Protein 8DRG (pdb70)

GO terms:
  GO:0005576 extracellular region (C, HDA)

Foldseek 3Di:
DPCCPQAGVLLLAFLAALLLLLVLLCPQVVVLSVVLLVLLVVCVVCNVVLVVVSRVLSPDHSVVVVVCRVCVVVDDVCCVVRVCSCVQRGPDNVSNVSSSVCSVVDDHPPCCSSPDPD

Solvent-accessible surface area: 6413 Å² total; per-residue (Å²): 161,95,131,50,125,23,1,0,110,109,0,11,60,14,118,2,39,0,4,20,0,0,2,0,0,88,77,43,12,66,103,49,7,67,161,10,0,51,38,5,46,108,43,72,127,30,48,111,47,0,18,80,22,0,68,117,0,21,86,21,49,58,58,91,8,131,82,37,12,142,93,52,155,111,30,51,113,17,36,152,61,10,110,52,6,7,81,1,0,6,81,60,96,39,12,0,33,94,0,22,140,56,0,98,74,49,81,76,43,47,79,71,4,8,116,56,102,147

Structure (mmCIF, N/CA/C/O backbone):
data_8DRG
#
_entry.id   8DRG
#
_cell.length_a   70.039
_cell.length_b   25.228
_cell.length_c   58.631
_cell.angle_alpha   90.000
_cell.angle_beta   104.246
_cell.angle_gamma   90.000
#
_symmetry.space_group_name_H-M   'C 1 2 1'
#
loop_
_entity.id
_entity.type
_entity.pdbx_description
1 polymer 'Conserved protein'
2 water water
#
loop_
_atom_site.group_PDB
_atom_site.id
_atom_site.type_symbol
_atom_site.label_atom_id
_atom_site.label_alt_id
_atom_site.label_comp_id
_atom_site.label_asym_id
_atom_site.label_entity_id
_atom_site.label_seq_id
_atom_site.pdbx_PDB_ins_code
_atom_site.Cartn_x
_atom_site.Cartn_y
_atom_site.Cartn_z
_atom_site.occupancy
_atom_site.B_iso_or_equiv
_atom_site.auth_seq_id
_atom_site.auth_comp_id
_atom_site.auth_asym_id
_atom_site.auth_atom_id
_atom_site.pdbx_PDB_model_num
ATOM 1 N N . SER A 1 3 ? 38.782 -1.260 11.949 1.000 77.348 32 SER A N 1
ATOM 2 C CA . SER A 1 3 ? 38.478 0.187 11.774 1.000 77.827 32 SER A CA 1
ATOM 3 C C . SER A 1 3 ? 36.981 0.446 11.547 1.000 82.718 32 SER A C 1
ATOM 4 O O . SER A 1 3 ? 36.566 1.605 11.481 1.000 87.713 32 SER A O 1
ATOM 7 N N . THR A 1 4 ? 36.172 -0.621 11.415 1.000 85.383 33 THR A N 1
ATOM 8 C CA . THR A 1 4 ? 34.720 -0.530 11.548 1.000 86.070 33 THR A CA 1
ATOM 9 C C . THR A 1 4 ? 34.182 -1.805 12.214 1.000 79.190 33 THR A C 1
ATOM 10 O O . THR A 1 4 ? 33.360 -2.517 11.637 1.000 73.892 33 THR A O 1
ATOM 14 N N . GLU A 1 5 ? 34.630 -2.061 13.456 1.000 75.085 34 GLU A N 1
ATOM 15 C CA . GLU A 1 5 ? 34.140 -3.169 14.270 1.000 76.136 34 GLU A CA 1
ATOM 16 C C . GLU A 1 5 ? 32.710 -2.922 14.742 1.000 68.786 34 GLU A C 1
ATOM 17 O O . GLU A 1 5 ? 32.022 -3.882 15.092 1.000 65.315 34 GLU A O 1
ATOM 23 N N . ASP A 1 6 ? 32.300 -1.644 14.792 1.000 64.875 35 ASP A N 1
ATOM 24 C CA . ASP A 1 6 ? 31.096 -1.245 15.510 1.000 68.846 35 ASP A CA 1
ATOM 25 C C . ASP A 1 6 ? 30.161 -0.410 14.626 1.000 63.357 35 ASP A C 1
ATOM 26 O O . ASP A 1 6 ? 29.173 0.124 15.122 1.000 58.132 35 ASP A O 1
ATOM 31 N N . PHE A 1 7 ? 30.442 -0.333 13.316 1.000 67.554 36 PHE A N 1
ATOM 32 C CA . PHE A 1 7 ? 29.629 0.440 12.386 1.000 64.934 36 PHE A CA 1
ATOM 33 C C . PHE A 1 7 ? 29.854 -0.084 10.967 1.000 57.649 36 PHE A C 1
ATOM 34 O O . PHE A 1 7 ? 31.001 -0.272 10.560 1.000 52.707 36 PHE A O 1
ATOM 42 N N . PRO A 1 8 ? 28.793 -0.296 10.147 1.000 51.041 37 PRO A N 1
ATOM 43 C CA . PRO A 1 8 ? 27.405 -0.036 10.542 1.000 48.662 37 PRO A CA 1
ATOM 44 C C . PRO A 1 8 ? 26.765 -1.004 11.539 1.000 47.159 37 PRO A C 1
ATOM 45 O O . PRO A 1 8 ? 25.843 -0.620 12.251 1.000 51.103 37 PRO A O 1
ATOM 49 N N . ILE A 1 9 ? 27.207 -2.268 11.565 1.000 39.094 38 ILE A N 1
ATOM 50 C CA . ILE A 1 9 ? 26.584 -3.233 12.459 1.000 33.887 38 ILE A CA 1
ATOM 51 C C . ILE A 1 9 ? 27.308 -3.198 13.802 1.000 33.712 38 ILE A C 1
ATOM 52 O O . ILE A 1 9 ? 28.513 -3.389 13.869 1.000 32.657 38 ILE A O 1
ATOM 57 N N . PRO A 1 10 ? 26.599 -2.962 14.928 1.000 32.440 39 PRO A N 1
ATOM 58 C CA . PRO A 1 10 ? 27.250 -2.903 16.231 1.000 28.924 39 PRO A CA 1
ATOM 59 C C . PRO A 1 10 ? 27.958 -4.213 16.562 1.000 29.520 39 PRO A C 1
ATOM 60 O O . PRO A 1 10 ? 27.438 -5.297 16.300 1.000 30.352 39 PRO A O 1
ATOM 64 N N . ARG A 1 11 ? 29.168 -4.090 17.120 1.000 29.903 40 ARG A N 1
ATOM 65 C CA . ARG A 1 11 ? 30.009 -5.221 17.480 1.000 31.319 40 ARG A CA 1
ATOM 66 C C . ARG A 1 11 ? 29.244 -6.232 18.344 1.000 28.741 40 ARG A C 1
ATOM 67 O O . ARG A 1 11 ? 29.504 -7.435 18.243 1.000 23.850 40 ARG A O 1
ATOM 75 N N . ARG A 1 12 ? 28.329 -5.763 19.221 1.000 26.048 41 ARG A N 1
ATOM 76 C CA . ARG A 1 12 ? 27.553 -6.684 20.048 1.000 28.279 41 ARG A CA 1
ATOM 77 C C . ARG A 1 12 ? 26.602 -7.548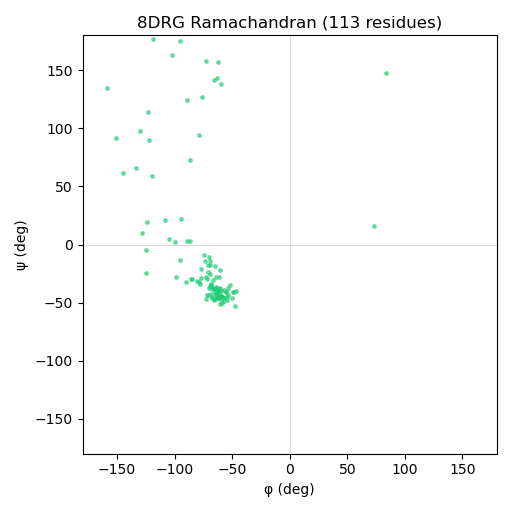 19.214 1.000 26.312 41 ARG A C 1
ATOM 78 O O . ARG A 1 12 ? 26.302 -8.667 19.612 1.000 23.681 41 ARG A O 1
ATOM 86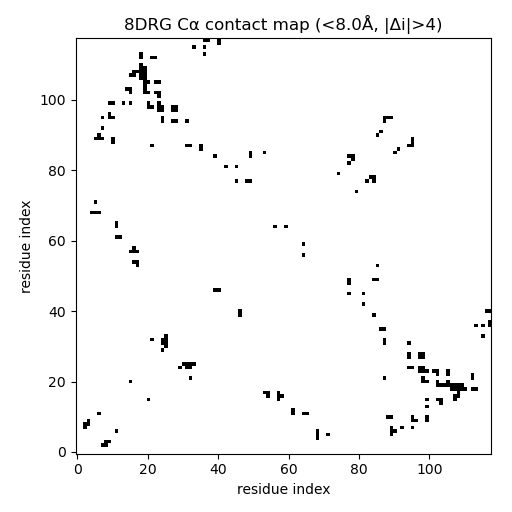 N N . MET A 1 13 ? 26.099 -7.036 18.081 1.000 28.662 42 MET A N 1
ATOM 87 C CA . MET A 1 13 ? 25.231 -7.822 17.215 1.000 28.652 42 MET A CA 1
ATOM 88 C C . MET A 1 13 ? 26.054 -8.806 16.383 1.000 28.668 42 MET A C 1
ATOM 89 O O . MET A 1 13 ? 25.587 -9.908 16.113 1.000 25.896 42 MET A O 1
ATOM 94 N N . ILE A 1 14 ? 27.284 -8.417 16.000 1.000 28.169 43 ILE A N 1
ATOM 95 C CA . ILE A 1 14 ? 28.218 -9.345 15.364 1.000 28.533 43 ILE A CA 1
ATOM 96 C C . ILE A 1 14 ? 28.424 -10.585 16.247 1.000 27.946 43 ILE A C 1
ATOM 97 O O . ILE A 1 14 ? 28.518 -11.723 15.741 1.000 26.188 43 ILE A O 1
ATOM 102 N N . ALA A 1 15 ? 28.536 -10.355 17.565 1.000 26.100 44 ALA A N 1
ATOM 103 C CA . ALA A 1 15 ? 29.027 -11.364 18.493 1.000 27.656 44 ALA A CA 1
ATOM 104 C C . ALA A 1 15 ? 27.901 -12.146 19.165 1.000 27.933 44 ALA A C 1
ATOM 105 O O . ALA A 1 15 ? 28.161 -13.204 19.734 1.000 29.092 44 ALA A O 1
ATOM 107 N N . THR A 1 16 ? 26.641 -11.691 19.085 1.000 25.833 45 THR A N 1
ATOM 108 C CA . THR A 1 16 ? 25.610 -12.312 19.917 1.000 26.257 45 THR A CA 1
ATOM 109 C C . THR A 1 16 ? 25.428 -13.787 19.543 1.000 24.989 45 THR A C 1
ATOM 110 O O . THR A 1 16 ? 25.525 -14.156 18.371 1.000 25.455 45 THR A O 1
ATOM 114 N N . THR A 1 17 ? 25.172 -14.628 20.560 1.000 25.643 46 THR A N 1
ATOM 115 C CA . THR A 1 17 ? 24.807 -16.019 20.352 1.000 26.304 46 THR A CA 1
ATOM 116 C C . THR A 1 17 ? 23.300 -16.201 20.462 1.000 26.944 46 THR A C 1
ATOM 117 O O . THR A 1 17 ? 22.810 -17.335 20.350 1.000 26.734 46 THR A O 1
ATOM 121 N N . CYS A 1 18 ? 22.584 -15.097 20.678 1.000 25.937 47 CYS A N 1
ATOM 122 C CA . CYS A 1 18 ? 21.129 -15.136 20.735 1.000 27.673 47 CYS A CA 1
ATOM 123 C C . CYS A 1 18 ? 20.530 -15.335 19.353 1.000 26.613 47 CYS A C 1
ATOM 124 O O . CYS A 1 18 ? 21.140 -14.972 18.352 1.000 28.279 47 CYS A O 1
ATOM 127 N N . ASP A 1 19 ? 19.295 -15.833 19.299 1.000 23.628 48 ASP A N 1
ATOM 128 C CA . ASP A 1 19 ? 18.584 -15.877 18.035 1.000 24.346 48 ASP A CA 1
ATOM 129 C C . ASP A 1 19 ? 17.687 -14.637 17.906 1.000 21.578 48 ASP A C 1
ATOM 130 O O . ASP A 1 19 ? 17.634 -13.819 18.813 1.000 20.630 48 ASP A O 1
ATOM 135 N N . ALA A 1 20 ? 17.033 -14.472 16.750 1.000 22.709 49 ALA A N 1
ATOM 136 C CA . ALA A 1 20 ? 16.249 -13.271 16.481 1.000 21.682 49 ALA A CA 1
ATOM 137 C C . ALA A 1 20 ? 15.224 -13.040 17.581 1.000 20.945 49 ALA A C 1
ATOM 138 O O . ALA A 1 20 ? 14.998 -11.899 17.975 1.000 18.882 49 ALA A O 1
ATOM 140 N N . GLU A 1 21 ? 14.513 -14.105 17.985 1.000 18.855 50 GLU A N 1
ATOM 141 C CA . GLU A 1 21 ? 13.347 -13.946 18.843 1.000 19.906 50 GLU A CA 1
ATOM 142 C C . GLU A 1 21 ? 13.768 -13.678 20.285 1.000 19.790 50 GLU A C 1
ATOM 143 O O . GLU A 1 21 ? 13.051 -13.016 21.029 1.000 21.195 50 GLU A O 1
ATOM 149 N N . GLN A 1 22 ? 14.944 -14.178 20.687 1.000 19.299 51 GLN A N 1
ATOM 150 C CA . GLN A 1 22 ? 15.496 -13.862 21.987 1.000 19.994 51 GLN A CA 1
ATOM 151 C C . GLN A 1 22 ? 15.877 -12.391 22.041 1.000 19.588 51 GLN A C 1
ATOM 152 O O . GLN A 1 22 ? 15.565 -11.713 23.012 1.000 17.975 51 GLN A O 1
ATOM 158 N N . TYR A 1 23 ? 16.542 -11.896 20.985 1.000 17.935 52 TYR A N 1
ATOM 159 C CA . TYR A 1 23 ? 16.881 -10.485 20.927 1.000 18.052 52 TYR A CA 1
ATOM 160 C C . TYR A 1 23 ? 15.621 -9.614 20.937 1.000 19.111 52 TYR A C 1
ATOM 161 O O . TYR A 1 23 ? 15.520 -8.645 21.707 1.000 19.012 52 TYR A O 1
ATOM 170 N N . LEU A 1 24 ? 14.636 -9.979 20.126 1.000 18.895 53 LEU A N 1
ATOM 171 C CA . LEU A 1 24 ? 13.453 -9.144 20.016 1.000 19.921 53 LEU A CA 1
ATOM 172 C C . LEU A 1 24 ? 12.725 -9.062 21.356 1.000 18.513 53 LEU A C 1
ATOM 173 O O . LEU A 1 24 ? 12.233 -8.001 21.723 1.000 18.191 53 LEU A O 1
ATOM 178 N N . ALA A 1 25 ? 12.627 -10.193 22.068 1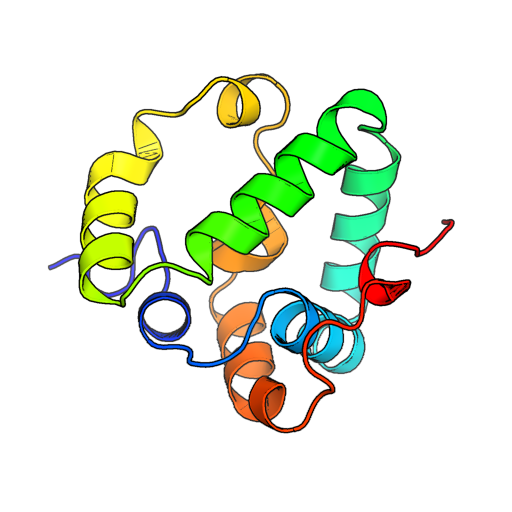.000 18.783 54 ALA A N 1
ATOM 179 C CA . ALA A 1 25 ? 11.954 -10.223 23.357 1.000 19.395 54 ALA A CA 1
ATOM 180 C C . ALA A 1 25 ? 12.714 -9.366 24.372 1.000 19.211 54 ALA A C 1
ATOM 181 O O . ALA A 1 25 ? 12.131 -8.702 25.220 1.000 20.208 54 ALA A O 1
ATOM 183 N N . ALA A 1 26 ? 14.047 -9.403 24.314 1.000 18.411 55 ALA A N 1
ATOM 184 C CA . ALA A 1 26 ? 14.875 -8.602 25.187 1.000 18.777 55 ALA A CA 1
ATOM 185 C C . ALA A 1 26 ? 14.618 -7.112 24.940 1.000 19.169 55 ALA A C 1
ATOM 186 O O . ALA A 1 26 ? 14.539 -6.338 25.891 1.000 18.412 55 ALA A O 1
ATOM 188 N N . VAL A 1 27 ? 14.450 -6.697 23.666 1.000 18.201 56 VAL A N 1
ATOM 189 C CA . VAL A 1 27 ? 14.192 -5.298 23.369 1.000 17.436 56 VAL A CA 1
ATOM 190 C C . VAL A 1 27 ? 12.783 -4.927 23.827 1.000 17.694 56 VAL A C 1
ATOM 191 O O . VAL A 1 27 ? 12.610 -3.851 24.400 1.000 19.969 56 VAL A O 1
ATOM 195 N N . ARG A 1 28 ? 11.795 -5.798 23.563 1.000 18.827 57 ARG A N 1
ATOM 196 C CA . ARG A 1 28 ? 10.432 -5.623 24.053 1.000 20.754 57 ARG A CA 1
ATOM 197 C C . ARG A 1 28 ? 10.430 -5.256 25.541 1.000 21.570 57 ARG A C 1
ATOM 198 O O . ARG A 1 28 ? 9.683 -4.362 25.962 1.000 21.130 57 ARG A O 1
ATOM 206 N N . ASP A 1 29 ? 11.314 -5.891 26.324 1.000 21.863 58 ASP A N 1
ATOM 207 C CA . ASP A 1 29 ? 11.344 -5.674 27.770 1.000 22.790 58 ASP A CA 1
ATOM 208 C C . ASP A 1 29 ? 12.277 -4.518 28.189 1.000 22.789 58 ASP A C 1
ATOM 209 O O . ASP A 1 29 ? 11.990 -3.823 29.182 1.000 22.420 58 ASP A O 1
ATOM 214 N N . THR A 1 30 ? 13.382 -4.284 27.468 1.000 23.651 59 THR A N 1
ATOM 215 C CA . THR A 1 30 ? 14.384 -3.311 27.883 1.000 24.266 59 THR A CA 1
ATOM 216 C C . THR A 1 30 ? 14.253 -1.964 27.169 1.000 24.916 59 THR A C 1
ATOM 217 O O . THR A 1 30 ? 14.716 -0.968 27.730 1.000 25.887 59 THR A O 1
ATOM 221 N N . SER A 1 31 ? 13.719 -1.932 25.935 1.000 21.342 60 SER A N 1
ATOM 222 C CA . SER A 1 31 ?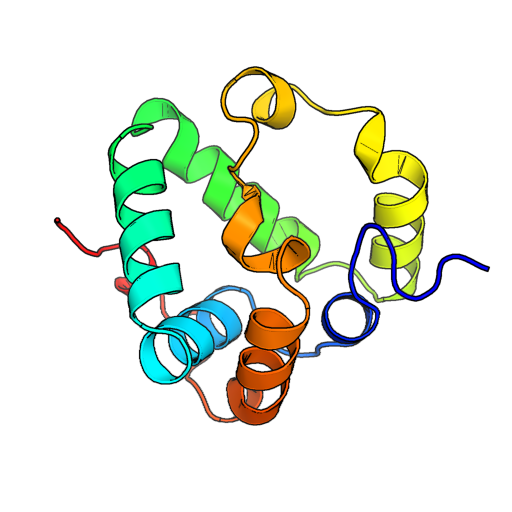 13.416 -0.697 25.216 1.000 21.791 60 SER A CA 1
ATOM 223 C C . SER A 1 31 ? 12.018 -0.802 24.605 1.000 21.044 60 SER A C 1
ATOM 224 O O . SER A 1 31 ? 11.859 -0.792 23.383 1.000 18.353 60 SER A O 1
ATOM 227 N N . PRO A 1 32 ? 10.947 -0.876 25.431 1.000 20.993 61 PRO A N 1
ATOM 228 C CA . PRO A 1 32 ? 9.603 -1.154 24.927 1.000 21.752 61 PRO A CA 1
ATOM 229 C C . PRO A 1 32 ? 9.117 -0.229 23.816 1.000 23.087 61 PRO A C 1
ATOM 230 O O . PRO A 1 32 ? 8.406 -0.657 22.907 1.000 22.161 61 PRO A O 1
ATOM 234 N N . VAL A 1 33 ? 9.463 1.065 23.894 1.000 22.727 62 VAL A N 1
ATOM 235 C CA . VAL A 1 33 ? 8.958 2.004 22.908 1.000 20.798 62 VAL A CA 1
ATOM 236 C C . VAL A 1 33 ? 9.595 1.693 21.557 1.000 20.634 62 VAL A C 1
ATOM 237 O O . VAL A 1 33 ? 8.916 1.700 20.545 1.000 19.821 62 VAL A O 1
ATOM 241 N N . TYR A 1 34 ? 10.902 1.411 21.559 1.000 20.428 63 TYR A N 1
ATOM 242 C CA . TYR A 1 34 ? 11.600 1.047 20.335 1.000 19.241 63 TYR A CA 1
ATOM 243 C C . TYR A 1 34 ? 10.993 -0.211 19.710 1.000 18.709 63 TYR A C 1
ATOM 244 O O . TYR A 1 34 ? 10.776 -0.284 18.499 1.000 19.261 63 TYR A O 1
ATOM 253 N N . TYR A 1 35 ? 10.708 -1.216 20.543 1.000 17.242 64 TYR A N 1
ATOM 254 C CA . TYR A 1 35 ? 10.087 -2.449 20.102 1.000 17.300 64 TYR A CA 1
ATOM 255 C C . TYR A 1 35 ? 8.722 -2.152 19.491 1.000 18.301 64 TYR A C 1
ATOM 256 O O . TYR A 1 35 ? 8.424 -2.639 18.408 1.000 19.666 64 TYR A O 1
ATOM 265 N N . GLN A 1 36 ? 7.896 -1.401 20.214 1.000 16.862 65 GLN A N 1
ATOM 266 C CA . GLN A 1 36 ? 6.541 -1.098 19.764 1.000 19.530 65 GLN A CA 1
ATOM 267 C C . GLN A 1 36 ? 6.562 -0.351 18.424 1.000 18.506 65 GLN A C 1
ATOM 268 O O . GLN A 1 36 ? 5.792 -0.662 17.521 1.000 19.205 65 GLN A O 1
ATOM 274 N N . ARG A 1 37 ? 7.443 0.641 18.299 1.000 19.028 66 ARG A N 1
ATOM 275 C CA . ARG A 1 37 ? 7.512 1.452 17.094 1.000 20.267 66 ARG A CA 1
ATOM 276 C C . ARG A 1 37 ? 8.000 0.631 15.896 1.000 19.836 66 ARG A C 1
ATOM 277 O O . ARG A 1 37 ? 7.530 0.839 14.786 1.000 18.785 66 ARG A O 1
ATOM 285 N N . TYR A 1 38 ? 8.961 -0.281 16.116 1.000 20.030 67 TYR A N 1
ATOM 286 C CA . TYR A 1 38 ? 9.375 -1.2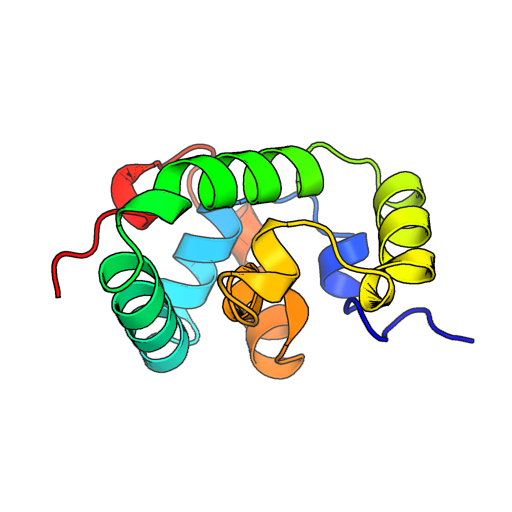15 15.083 1.000 18.763 67 TYR A CA 1
ATOM 287 C C . TYR A 1 38 ? 8.204 -2.104 14.657 1.000 18.435 67 TYR A C 1
ATOM 288 O O . TYR A 1 38 ? 8.005 -2.342 13.475 1.000 19.248 67 TYR A O 1
ATOM 297 N N . MET A 1 39 ? 7.434 -2.604 15.611 1.000 18.572 68 MET A N 1
ATOM 298 C CA . MET A 1 39 ? 6.348 -3.521 15.284 1.000 20.186 68 MET A CA 1
ATOM 299 C C . MET A 1 39 ? 5.228 -2.784 14.545 1.000 19.830 68 MET A C 1
ATOM 300 O O . MET A 1 39 ? 4.609 -3.346 13.627 1.000 19.692 68 MET A O 1
ATOM 305 N N . ILE A 1 40 ? 4.976 -1.514 14.912 1.000 19.516 69 ILE A N 1
ATOM 306 C CA . ILE A 1 40 ? 4.065 -0.701 14.131 1.000 20.256 69 ILE A CA 1
ATOM 307 C C . ILE A 1 40 ? 4.530 -0.615 12.665 1.000 19.406 69 ILE A C 1
ATOM 308 O O . ILE A 1 40 ? 3.726 -0.801 11.761 1.000 17.294 69 ILE A O 1
ATOM 313 N N . ASP A 1 41 ? 5.822 -0.365 12.430 1.000 18.907 70 ASP A N 1
ATOM 314 C CA . ASP A 1 41 ? 6.374 -0.239 11.073 1.000 19.084 70 ASP A CA 1
ATOM 315 C C . ASP A 1 41 ? 6.283 -1.590 10.344 1.000 19.195 70 ASP A C 1
ATOM 316 O O . ASP A 1 41 ? 5.857 -1.645 9.189 1.000 19.260 70 ASP A O 1
ATOM 321 N N . PHE A 1 42 ? 6.707 -2.679 11.019 1.000 19.084 71 PHE A N 1
ATOM 322 C CA . PHE A 1 42 ? 6.503 -4.059 10.576 1.000 18.324 71 PHE A CA 1
ATOM 323 C C . PHE A 1 42 ? 5.055 -4.328 10.146 1.000 18.220 71 PHE A C 1
ATOM 324 O O . PHE A 1 42 ? 4.830 -4.818 9.050 1.000 17.687 71 PHE A O 1
ATOM 332 N N . ASN A 1 43 ? 4.099 -3.997 11.017 1.000 18.543 72 ASN A N 1
ATOM 333 C CA . ASN A 1 43 ? 2.682 -4.201 10.749 1.000 19.187 72 ASN A CA 1
ATOM 334 C C . ASN A 1 43 ? 2.214 -3.429 9.511 1.000 19.938 72 ASN A C 1
ATOM 335 O O . ASN A 1 43 ? 1.306 -3.894 8.817 1.000 22.665 72 ASN A O 1
ATOM 340 N N . ASN A 1 44 ? 2.735 -2.205 9.309 1.000 20.605 73 ASN A N 1
ATOM 341 C CA . ASN A 1 44 ? 2.439 -1.349 8.168 1.000 21.765 73 ASN A CA 1
ATOM 342 C C . ASN A 1 44 ? 3.039 -1.892 6.870 1.000 22.854 73 ASN A C 1
ATOM 343 O O . ASN A 1 44 ? 2.775 -1.312 5.831 1.000 24.746 73 ASN A O 1
ATOM 348 N N . HIS A 1 45 ? 3.910 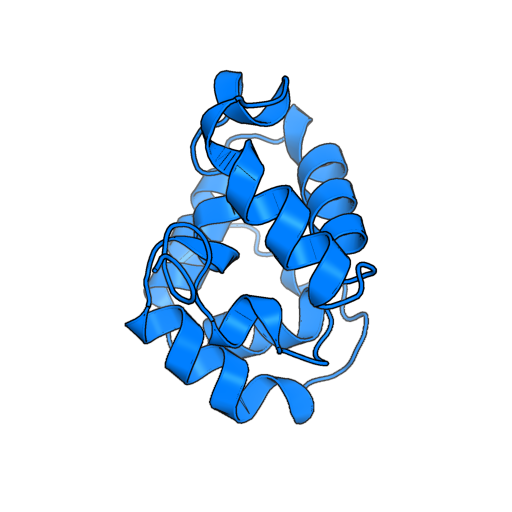-2.910 6.915 1.000 21.065 74 HIS A N 1
ATOM 349 C CA . HIS A 1 45 ? 4.515 -3.493 5.717 1.000 23.141 74 HIS A CA 1
ATOM 350 C C . HIS A 1 45 ? 4.169 -4.970 5.591 1.000 25.039 74 HIS A C 1
ATOM 351 O O . HIS A 1 45 ? 5.064 -5.817 5.523 1.000 23.942 74 HIS A O 1
ATOM 358 N N . ALA A 1 46 ? 2.860 -5.276 5.517 1.000 25.151 75 ALA A N 1
ATOM 359 C CA . ALA A 1 46 ? 2.391 -6.647 5.650 1.000 26.029 75 ALA A CA 1
ATOM 360 C C . ALA A 1 46 ? 3.084 -7.561 4.640 1.000 25.442 75 ALA A C 1
ATOM 361 O O . ALA A 1 46 ? 3.427 -8.700 4.933 1.000 25.264 75 ALA A O 1
ATOM 363 N N . ASN A 1 47 ? 3.240 -7.056 3.424 1.000 24.104 76 ASN A N 1
ATOM 364 C CA . ASN A 1 47 ? 3.700 -7.865 2.320 1.000 28.004 76 ASN A CA 1
ATOM 365 C C . ASN A 1 47 ? 5.183 -8.217 2.473 1.000 24.486 76 ASN A C 1
ATOM 366 O O . ASN A 1 47 ? 5.660 -9.111 1.782 1.000 25.524 76 ASN A O 1
ATOM 371 N N . LEU A 1 48 ? 5.919 -7.495 3.321 1.000 24.167 77 LEU A N 1
ATOM 372 C CA . LEU A 1 48 ? 7.354 -7.721 3.488 1.000 22.233 77 LEU A CA 1
ATOM 373 C C . LEU A 1 48 ? 7.689 -8.445 4.798 1.000 22.519 77 LEU A C 1
ATOM 374 O O . LEU A 1 48 ? 8.879 -8.604 5.128 1.000 22.152 77 LEU A O 1
ATOM 379 N N . GLN A 1 49 ? 6.664 -8.862 5.552 1.000 22.404 78 GLN A N 1
ATOM 380 C CA . GLN A 1 49 ? 6.867 -9.424 6.877 1.000 22.898 78 GLN A CA 1
ATOM 381 C C . GLN A 1 49 ? 7.640 -10.738 6.827 1.000 21.971 78 GLN A C 1
ATOM 382 O O . GLN A 1 49 ? 8.622 -10.932 7.568 1.000 20.683 78 GLN A O 1
ATOM 388 N N . GLN A 1 50 ? 7.258 -11.643 5.930 1.000 22.388 79 GLN A N 1
ATOM 389 C CA . GLN A 1 50 ? 7.903 -12.946 5.939 1.000 23.172 79 GLN A CA 1
ATOM 390 C C . GLN A 1 50 ? 9.342 -12.806 5.447 1.000 21.978 79 GLN A C 1
ATOM 391 O O . GLN A 1 50 ? 10.230 -13.462 5.979 1.000 21.652 79 GLN A O 1
ATOM 397 N N . ALA A 1 51 ? 9.567 -11.936 4.456 1.000 21.856 80 ALA A N 1
ATOM 398 C CA . ALA A 1 51 ? 10.912 -11.712 3.945 1.000 20.393 80 ALA A CA 1
ATOM 399 C C . ALA A 1 51 ? 11.793 -11.134 5.045 1.000 19.258 80 ALA A C 1
ATOM 400 O O . ALA A 1 51 ? 12.950 -11.524 5.152 1.000 19.320 80 ALA A O 1
ATOM 402 N N . THR A 1 52 ? 11.226 -10.250 5.890 1.000 18.445 81 THR A N 1
ATOM 403 C CA . THR A 1 52 ? 11.964 -9.648 6.989 1.000 19.827 81 THR A CA 1
ATOM 404 C C . THR A 1 52 ? 12.319 -10.695 8.060 1.000 18.528 81 THR A C 1
ATOM 405 O O . THR A 1 52 ? 13.450 -10.765 8.543 1.000 17.075 81 THR A O 1
ATOM 409 N N . ILE A 1 53 ? 11.345 -11.523 8.438 1.000 17.518 82 ILE A N 1
ATOM 410 C CA . ILE A 1 53 ? 11.577 -12.618 9.377 1.000 19.888 82 ILE A CA 1
ATOM 411 C C . ILE A 1 53 ? 12.667 -13.545 8.845 1.000 18.841 82 ILE A C 1
ATOM 412 O O . ILE A 1 53 ? 13.616 -13.880 9.583 1.000 18.610 82 ILE A O 1
ATOM 417 N N . ASN A 1 54 ? 12.569 -13.875 7.546 1.000 18.916 83 ASN A N 1
ATOM 418 C CA . ASN A 1 54 ? 13.543 -14.764 6.906 1.000 19.145 83 ASN A CA 1
ATOM 419 C C . ASN A 1 54 ? 14.944 -14.151 6.964 1.000 19.118 83 ASN A C 1
ATOM 420 O O . ASN A 1 54 ? 15.930 -14.847 7.205 1.000 18.877 83 ASN A O 1
ATOM 425 N N . LYS A 1 55 ? 15.026 -12.843 6.759 1.000 20.298 84 LYS A N 1
ATOM 426 C CA . LYS A 1 55 ? 16.324 -12.183 6.703 1.000 20.818 84 LYS A CA 1
ATOM 427 C C . LYS A 1 55 ? 16.929 -12.120 8.094 1.000 21.003 84 LYS A C 1
ATOM 428 O O . LYS A 1 55 ? 18.130 -12.324 8.262 1.000 18.308 84 LYS A O 1
ATOM 434 N N . ALA A 1 56 ? 16.103 -11.771 9.093 1.000 20.625 85 ALA A N 1
ATOM 435 C CA . ALA A 1 56 ? 16.525 -11.847 10.490 1.000 20.425 85 ALA A CA 1
ATOM 436 C C . ALA A 1 56 ? 17.046 -13.238 10.844 1.000 19.881 85 ALA A C 1
ATOM 437 O O . ALA A 1 56 ? 18.102 -13.364 11.462 1.000 20.071 85 ALA A O 1
ATOM 439 N N . HIS A 1 57 ? 16.315 -14.292 10.470 1.000 19.365 86 HIS A N 1
ATOM 440 C CA .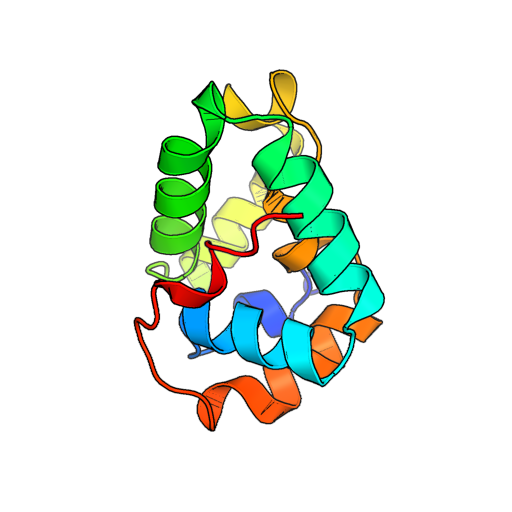 HIS A 1 57 ? 16.755 -15.656 10.746 1.000 20.933 86 HIS A CA 1
ATOM 441 C C . HIS A 1 57 ? 18.098 -15.949 10.077 1.000 21.663 86 HIS A C 1
ATOM 442 O O . HIS A 1 57 ? 18.988 -16.540 10.694 1.000 22.763 86 HIS A O 1
ATOM 449 N N . TRP A 1 58 ? 18.235 -15.555 8.813 1.000 21.347 87 TRP A N 1
ATOM 450 C CA . TRP A 1 58 ? 19.493 -15.753 8.118 1.000 21.065 87 TRP A CA 1
ATOM 451 C C . TRP A 1 58 ? 20.653 -15.080 8.864 1.000 20.715 87 TRP A C 1
ATOM 452 O O . TRP A 1 58 ? 21.701 -15.686 9.083 1.000 19.986 87 TRP A O 1
ATOM 463 N N . PHE A 1 59 ? 20.464 -13.810 9.255 1.000 20.724 88 PHE A N 1
ATOM 464 C CA . PHE A 1 59 ? 21.517 -13.033 9.880 1.000 20.946 88 PHE A CA 1
ATOM 465 C C . PHE A 1 59 ? 21.975 -13.703 11.167 1.000 21.990 88 PHE A C 1
ATOM 466 O O . PHE A 1 59 ? 23.179 -13.854 11.427 1.000 22.851 88 PHE A O 1
ATOM 474 N N . PHE A 1 60 ? 20.991 -14.105 11.971 1.000 21.891 89 PHE A N 1
ATOM 475 C CA . PHE A 1 60 ? 21.275 -14.767 13.227 1.000 24.159 89 PHE A CA 1
ATOM 476 C C . PHE A 1 60 ? 21.808 -16.190 13.036 1.000 24.681 89 PHE A C 1
ATOM 477 O O . PHE A 1 60 ? 22.306 -16.746 13.992 1.000 26.467 89 PHE A O 1
ATOM 485 N N A SER A 1 61 ? 21.659 -16.778 11.840 0.500 24.258 90 SER A N 1
ATOM 486 N N B SER A 1 61 ? 21.682 -16.779 11.836 0.500 25.178 90 SER A N 1
ATOM 487 C CA A SER A 1 61 ? 22.256 -18.077 11.553 0.500 24.054 90 SER A CA 1
ATOM 488 C CA B SER A 1 61 ? 22.275 -18.084 11.557 0.500 25.437 90 SER A CA 1
ATOM 489 C C A SER A 1 61 ? 23.750 -17.940 11.249 0.500 25.227 90 SER A C 1
ATOM 490 C C B SER A 1 61 ? 23.697 -17.963 11.011 0.500 26.097 90 SER A C 1
ATOM 491 O O A SER A 1 61 ? 24.497 -18.910 11.375 0.500 25.240 90 SER A O 1
ATOM 492 O O B SER A 1 61 ? 24.332 -18.968 10.684 0.500 26.116 90 SER A O 1
ATOM 497 N N . LEU A 1 62 ? 24.180 -16.732 10.865 1.000 24.962 91 LEU A N 1
ATOM 498 C CA . LEU A 1 62 ? 25.521 -16.505 10.354 1.000 27.511 91 LEU A CA 1
ATOM 499 C C . LEU A 1 62 ? 26.500 -16.586 11.523 1.000 25.473 91 LEU A C 1
ATOM 500 O O . LEU A 1 62 ? 26.188 -16.180 12.638 1.000 23.230 91 LEU A O 1
ATOM 505 N N . SER A 1 63 ? 27.697 -17.103 11.233 1.000 26.298 92 SER A N 1
ATOM 506 C CA . SER A 1 63 ? 28.832 -16.924 12.125 1.000 26.002 92 SER A CA 1
ATOM 507 C C . SER A 1 63 ? 29.160 -15.441 12.252 1.000 24.511 92 SER A C 1
ATOM 508 O O . SER A 1 63 ? 28.876 -14.646 11.360 1.000 23.498 92 SER A O 1
ATOM 511 N N . PRO A 1 64 ? 29.832 -15.022 13.343 1.000 25.706 93 PRO A N 1
ATOM 512 C CA . PRO A 1 64 ? 30.357 -13.666 13.437 1.000 24.144 93 PRO A CA 1
ATOM 513 C C . PRO A 1 64 ? 31.162 -13.234 12.209 1.000 24.150 93 PRO A C 1
ATOM 514 O O . PRO A 1 64 ? 31.005 -12.109 11.743 1.000 23.306 93 PRO A O 1
ATOM 518 N N . ALA A 1 65 ? 31.998 -14.117 11.638 1.000 23.301 94 ALA A N 1
ATOM 519 C CA . ALA A 1 65 ? 32.795 -13.726 10.479 1.000 24.282 94 ALA A CA 1
ATOM 520 C C . ALA A 1 65 ? 31.897 -13.404 9.284 1.000 23.696 94 ALA A C 1
ATOM 521 O O . ALA A 1 65 ? 32.170 -12.470 8.519 1.000 25.916 94 ALA A O 1
ATOM 523 N N . GLU A 1 66 ? 30.837 -14.193 9.109 1.000 24.165 95 GLU A N 1
ATOM 524 C CA . GLU A 1 66 ? 29.881 -13.973 8.034 1.000 25.359 95 GLU A CA 1
ATOM 525 C C . GLU A 1 66 ? 29.124 -12.674 8.280 1.000 23.821 95 GLU A C 1
ATOM 526 O O . GLU A 1 66 ? 28.876 -11.914 7.346 1.000 23.998 95 GLU A O 1
ATOM 532 N N . ARG A 1 67 ? 28.815 -12.365 9.538 1.000 23.528 96 ARG A N 1
ATOM 533 C CA . ARG A 1 67 ? 28.139 -11.102 9.838 1.000 22.493 96 ARG A CA 1
ATOM 534 C C . ARG A 1 67 ? 29.070 -9.927 9.577 1.000 25.126 96 ARG A C 1
ATOM 535 O O . ARG A 1 67 ? 28.607 -8.868 9.205 1.000 24.234 96 ARG A O 1
ATOM 543 N N . ARG A 1 68 ? 30.377 -10.097 9.820 1.000 26.124 97 ARG A N 1
ATOM 544 C CA . ARG A 1 68 ? 31.350 -9.052 9.534 1.000 26.651 97 ARG A CA 1
ATOM 545 C C . ARG A 1 68 ? 31.401 -8.771 8.034 1.000 27.414 97 ARG A C 1
ATOM 546 O O . ARG A 1 68 ? 31.397 -7.613 7.605 1.000 30.005 97 ARG A O 1
ATOM 554 N N . ASP A 1 69 ? 31.388 -9.836 7.240 1.000 29.474 98 ASP A N 1
ATOM 555 C CA . ASP A 1 69 ? 31.340 -9.711 5.790 1.000 34.933 98 ASP A CA 1
ATOM 556 C C . ASP A 1 69 ? 30.093 -8.941 5.366 1.000 34.042 98 ASP A C 1
ATOM 557 O O . ASP A 1 69 ? 30.199 -8.000 4.591 1.000 37.047 98 ASP A O 1
ATOM 562 N N . TYR A 1 70 ? 28.927 -9.363 5.878 1.000 33.296 99 TYR A N 1
ATOM 563 C CA . TYR A 1 70 ? 27.662 -8.706 5.609 1.000 32.783 99 TYR A CA 1
ATOM 564 C C . TYR A 1 70 ? 27.760 -7.221 5.943 1.000 33.714 99 TYR A C 1
ATOM 565 O O . TYR A 1 70 ? 27.313 -6.404 5.143 1.000 36.369 99 TYR A O 1
ATOM 574 N N . SER A 1 71 ? 28.380 -6.893 7.090 1.000 30.587 100 SER A N 1
ATOM 575 C CA . SER A 1 71 ? 28.521 -5.523 7.574 1.000 35.334 100 SER A CA 1
ATOM 576 C C . SER A 1 71 ? 29.382 -4.701 6.616 1.000 39.209 100 SER A C 1
ATOM 577 O O . SER A 1 71 ? 29.101 -3.533 6.370 1.000 39.368 100 SER A O 1
ATOM 580 N N . GLU A 1 72 ? 30.406 -5.340 6.046 1.000 39.848 101 GLU A N 1
ATOM 581 C CA . GLU A 1 72 ? 31.280 -4.690 5.083 1.000 47.401 101 GLU A CA 1
ATOM 582 C C . GLU A 1 72 ? 30.545 -4.420 3.765 1.000 48.378 101 GLU A C 1
ATOM 583 O O . GLU A 1 72 ? 31.050 -3.641 2.959 1.000 53.759 101 GLU A O 1
ATOM 589 N N . HIS A 1 73 ? 29.363 -5.032 3.550 1.000 48.569 102 HIS A N 1
ATOM 590 C CA . HIS A 1 73 ? 28.607 -4.869 2.314 1.000 49.138 102 HIS A CA 1
ATOM 591 C C . HIS A 1 73 ? 27.188 -4.377 2.591 1.000 48.659 102 HIS A C 1
ATOM 592 O O . HIS A 1 73 ? 26.322 -4.470 1.734 1.000 47.968 102 HIS A O 1
ATOM 599 N N . PHE A 1 74 ? 26.972 -3.800 3.776 1.000 53.893 103 PHE A N 1
ATOM 600 C CA . PHE A 1 74 ? 25.640 -3.487 4.274 1.000 57.018 103 PHE A CA 1
ATOM 601 C C . PHE A 1 74 ? 24.968 -2.428 3.392 1.000 54.568 103 PHE A C 1
ATOM 602 O O . PHE A 1 74 ? 23.781 -2.532 3.091 1.000 48.060 103 PHE A O 1
ATOM 610 N N . TYR A 1 75 ? 25.732 -1.412 2.967 1.000 61.352 104 TYR A N 1
ATOM 611 C CA . TYR A 1 75 ? 25.150 -0.234 2.335 1.000 69.957 104 TYR A CA 1
ATOM 612 C C . TYR A 1 75 ? 24.741 -0.505 0.881 1.000 69.806 104 TYR A C 1
ATOM 613 O O . TYR A 1 75 ? 23.888 0.207 0.354 1.000 78.215 104 TYR A O 1
ATOM 622 N N . ASN A 1 76 ? 25.316 -1.540 0.247 1.000 66.478 105 ASN A N 1
ATOM 623 C CA . ASN A 1 76 ? 24.947 -1.962 -1.102 1.000 59.166 105 ASN A CA 1
ATOM 624 C C . ASN A 1 76 ? 23.426 -2.126 -1.241 1.000 57.039 105 ASN A C 1
ATOM 625 O O . ASN A 1 76 ? 22.833 -1.669 -2.216 1.000 56.895 105 ASN A O 1
ATOM 630 N N . GLY A 1 77 ? 22.782 -2.785 -0.269 1.000 55.277 106 GLY A N 1
ATOM 631 C CA . GLY A 1 77 ? 21.337 -2.944 -0.272 1.000 47.264 106 GLY A CA 1
ATOM 632 C C . GLY A 1 77 ? 20.867 -4.118 -1.134 1.000 45.885 106 GLY A C 1
ATOM 633 O O . GLY A 1 77 ? 21.465 -4.438 -2.155 1.000 55.206 106 GLY A O 1
ATOM 634 N N . ASP A 1 78 ? 19.767 -4.738 -0.700 1.000 41.330 107 ASP A N 1
ATOM 635 C CA . ASP A 1 78 ? 19.041 -5.777 -1.412 1.000 36.836 107 ASP A CA 1
ATOM 636 C C . ASP A 1 78 ? 17.636 -5.233 -1.649 1.000 34.666 107 ASP A C 1
ATOM 637 O O . ASP A 1 78 ? 17.350 -4.114 -1.228 1.000 38.021 107 ASP A O 1
ATOM 642 N N . PRO A 1 79 ? 16.735 -5.956 -2.354 1.000 33.651 108 PRO A N 1
ATOM 643 C CA . PRO A 1 79 ? 15.356 -5.494 -2.545 1.000 34.090 108 PRO A CA 1
ATOM 644 C C . PRO A 1 79 ? 14.599 -5.020 -1.303 1.000 33.534 108 PRO A C 1
ATOM 645 O O . PRO A 1 79 ? 13.899 -4.002 -1.386 1.000 28.527 108 PRO A O 1
ATOM 649 N N . LEU A 1 80 ? 14.762 -5.727 -0.172 1.000 28.608 109 LEU A N 1
ATOM 650 C CA . LEU A 1 80 ? 14.145 -5.318 1.085 1.000 30.359 109 LEU A CA 1
ATOM 651 C C . LEU A 1 80 ? 14.617 -3.933 1.493 1.000 31.082 109 LEU A C 1
ATOM 652 O O . LEU A 1 80 ? 13.826 -3.132 1.998 1.000 32.318 109 LEU A O 1
ATOM 657 N N . THR A 1 81 ? 15.910 -3.642 1.296 1.000 29.740 110 THR A N 1
ATOM 658 C CA . THR A 1 81 ? 16.425 -2.357 1.731 1.000 32.024 110 THR A CA 1
ATOM 659 C C . THR A 1 81 ? 15.731 -1.198 1.019 1.000 33.959 110 THR A C 1
ATOM 660 O O . THR A 1 81 ? 15.453 -0.190 1.666 1.000 37.289 110 THR A O 1
ATOM 664 N N . PHE A 1 82 ? 15.416 -1.342 -0.283 1.000 26.798 111 PHE A N 1
ATOM 665 C CA . PHE A 1 82 ? 14.781 -0.276 -1.045 1.000 26.080 111 PHE A CA 1
ATOM 666 C C . PHE A 1 82 ? 13.275 -0.236 -0.785 1.000 24.164 111 PHE A C 1
ATOM 667 O O . PHE A 1 82 ? 12.702 0.849 -0.807 1.000 23.912 111 PHE A O 1
ATOM 675 N N . ALA A 1 83 ? 12.634 -1.384 -0.516 1.000 23.453 112 ALA A N 1
ATOM 676 C CA . ALA A 1 83 ? 11.185 -1.439 -0.315 1.000 22.802 112 ALA A CA 1
ATOM 677 C C . ALA A 1 83 ? 10.806 -0.970 1.095 1.000 23.474 112 ALA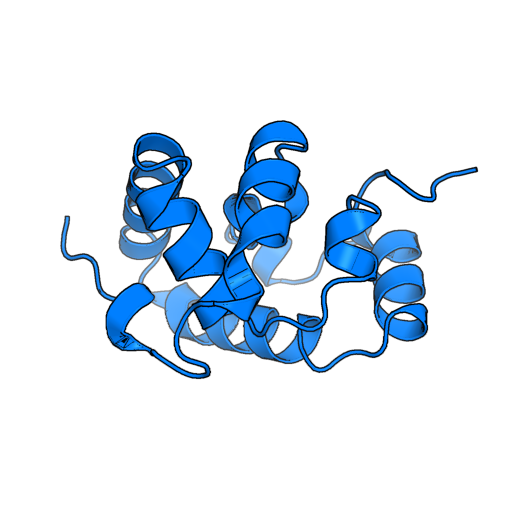 A C 1
ATOM 678 O O . ALA A 1 83 ? 9.705 -0.479 1.314 1.000 21.687 112 ALA A O 1
ATOM 680 N N . TRP A 1 84 ? 11.696 -1.225 2.068 1.000 19.703 113 TRP A N 1
ATOM 681 C CA . TRP A 1 84 ? 11.471 -0.879 3.466 1.000 18.848 113 TRP A CA 1
ATOM 682 C C . TRP A 1 84 ? 12.817 -0.618 4.126 1.000 20.139 113 TRP A C 1
ATOM 683 O O . TRP A 1 84 ? 13.435 -1.538 4.659 1.000 19.905 113 TRP A O 1
ATOM 694 N N . VAL A 1 85 ? 13.238 0.652 4.110 1.000 21.689 114 VAL A N 1
ATOM 695 C CA . VAL A 1 85 ? 14.587 1.007 4.535 1.000 23.277 114 VAL A CA 1
ATOM 696 C C . VAL A 1 85 ? 14.861 0.534 5.970 1.000 23.577 114 VAL A C 1
ATOM 697 O O . VAL A 1 85 ? 15.958 0.062 6.285 1.000 22.799 114 VAL A O 1
ATOM 701 N N . ASN A 1 86 ? 13.854 0.658 6.848 1.000 22.183 115 ASN A N 1
ATOM 702 C CA . ASN A 1 86 ? 14.042 0.391 8.266 1.000 21.276 115 ASN A CA 1
ATOM 703 C C . ASN A 1 86 ? 13.671 -1.039 8.686 1.000 21.281 115 ASN A C 1
ATOM 704 O O . ASN A 1 86 ? 13.507 -1.300 9.896 1.000 16.838 115 ASN A O 1
ATOM 709 N N . HIS A 1 87 ? 13.656 -2.002 7.746 1.000 19.917 116 HIS A N 1
ATOM 710 C CA . HIS A 1 87 ? 13.288 -3.375 8.077 1.000 20.052 116 HIS A CA 1
ATOM 711 C C . HIS A 1 87 ? 14.210 -4.035 9.108 1.000 19.457 116 HIS A C 1
ATOM 712 O O . HIS A 1 87 ? 13.764 -4.928 9.816 1.000 20.363 116 HIS A O 1
ATOM 719 N N . MET A 1 88 ? 15.489 -3.638 9.210 1.000 20.192 117 MET A N 1
ATOM 720 C CA . MET A 1 88 ? 16.366 -4.181 10.240 1.000 23.128 117 MET A CA 1
ATOM 721 C C . MET A 1 88 ? 16.665 -3.149 11.337 1.000 21.150 117 MET A C 1
ATOM 722 O O . MET A 1 88 ? 17.602 -3.326 12.084 1.000 20.156 117 MET A O 1
ATOM 727 N N . LYS A 1 89 ? 15.841 -2.113 11.512 1.000 21.713 118 LYS A N 1
ATOM 728 C CA . LYS A 1 89 ? 16.212 -0.996 12.360 1.000 22.199 118 LYS A CA 1
ATOM 729 C C . LYS A 1 89 ? 16.412 -1.439 13.812 1.000 21.247 118 LYS A C 1
ATOM 730 O O . LYS A 1 89 ? 17.363 -1.012 14.479 1.000 20.028 118 LYS A O 1
ATOM 736 N N . ILE A 1 90 ? 15.546 -2.331 14.289 1.000 19.401 119 ILE A N 1
ATOM 737 C CA . ILE A 1 90 ? 15.617 -2.785 15.673 1.000 19.130 119 ILE A CA 1
ATOM 738 C C . ILE A 1 90 ? 16.914 -3.537 15.965 1.000 18.918 119 ILE A C 1
ATOM 739 O O . ILE A 1 90 ? 17.372 -3.526 17.091 1.000 19.995 119 ILE A O 1
ATOM 744 N N . PHE A 1 91 ? 17.517 -4.181 14.963 1.000 19.064 120 PHE A N 1
ATOM 745 C CA . PHE A 1 91 ? 18.725 -4.970 15.185 1.000 19.640 120 PHE A CA 1
ATOM 746 C C . PHE A 1 91 ? 20.011 -4.146 15.124 1.000 20.866 120 PHE A C 1
ATOM 747 O O . PHE A 1 91 ? 21.003 -4.522 15.733 1.000 23.664 120 PHE A O 1
ATOM 755 N N . PHE A 1 92 ? 20.045 -3.063 14.340 1.000 22.189 121 PHE A N 1
ATOM 756 C CA . PHE A 1 92 ? 21.314 -2.481 13.902 1.000 24.888 121 PHE A CA 1
ATOM 757 C C . PHE A 1 92 ? 21.462 -0.995 14.241 1.000 28.040 121 PHE A C 1
ATOM 758 O O . PHE A 1 92 ? 22.584 -0.492 14.388 1.000 27.165 121 PHE A O 1
ATOM 766 N N . ASN A 1 93 ? 20.347 -0.281 14.399 1.000 25.082 122 ASN A N 1
ATOM 767 C CA . ASN A 1 93 ? 20.402 1.171 14.290 1.000 29.136 122 ASN A CA 1
ATOM 768 C C . ASN A 1 93 ? 20.789 1.873 15.585 1.000 30.301 122 ASN A C 1
ATOM 769 O O . ASN A 1 93 ? 21.330 2.974 15.522 1.000 32.787 122 ASN A O 1
ATOM 774 N N . ASN A 1 94 ? 20.472 1.312 16.750 1.000 27.622 123 ASN A N 1
ATOM 775 C CA . ASN A 1 94 ? 20.667 2.061 17.977 1.000 27.183 123 ASN A CA 1
ATOM 776 C C . ASN A 1 94 ? 21.584 1.282 18.915 1.000 26.869 123 ASN A C 1
ATOM 777 O O . ASN A 1 94 ? 21.217 0.258 19.461 1.000 24.008 123 ASN A O 1
ATOM 782 N N . LYS A 1 95 ? 22.774 1.815 19.172 1.000 29.482 124 LYS A N 1
ATOM 783 C CA . LYS A 1 95 ? 23.772 1.063 19.927 1.000 32.087 124 LYS A CA 1
ATOM 784 C C . LYS A 1 95 ? 23.304 0.809 21.359 1.000 29.107 124 LYS A C 1
ATOM 785 O O . LYS A 1 95 ? 23.531 -0.269 21.908 1.000 27.429 124 LYS A O 1
ATOM 791 N N . GLY A 1 96 ? 22.638 1.804 21.948 1.000 25.377 125 GLY A N 1
ATOM 792 C CA . GLY A 1 96 ? 22.117 1.689 23.299 1.000 26.836 125 GLY A CA 1
ATOM 793 C C . GLY A 1 96 ? 21.034 0.614 23.424 1.000 25.358 125 GLY A C 1
ATOM 794 O O . GLY A 1 96 ? 20.986 -0.134 24.409 1.000 24.600 125 GLY A O 1
ATOM 795 N N . VAL A 1 97 ? 20.122 0.576 22.449 1.000 24.139 126 VAL A N 1
ATOM 796 C CA . VAL A 1 97 ? 19.092 -0.455 22.416 1.000 24.290 126 VAL A CA 1
ATOM 797 C C . VAL A 1 97 ? 19.750 -1.829 22.251 1.000 22.899 126 VAL A C 1
ATOM 798 O O . VAL A 1 97 ? 19.392 -2.794 22.917 1.000 22.255 126 VAL A O 1
ATOM 802 N N . VAL A 1 98 ? 20.715 -1.914 21.340 1.000 21.891 127 VAL A N 1
ATOM 803 C CA . VAL A 1 98 ? 21.406 -3.165 21.077 1.000 23.325 127 VAL A CA 1
ATOM 804 C C . VAL A 1 98 ? 22.100 -3.661 22.339 1.000 21.839 127 VAL A C 1
ATOM 805 O O . VAL A 1 98 ? 22.072 -4.856 22.613 1.000 24.059 127 VAL A O 1
ATOM 809 N N . ALA A 1 99 ? 22.774 -2.754 23.050 1.000 24.583 128 ALA A N 1
ATOM 810 C CA . ALA A 1 99 ? 23.565 -3.112 24.215 1.000 25.875 128 ALA A CA 1
ATOM 811 C C . ALA A 1 99 ? 22.670 -3.709 25.287 1.000 25.642 128 ALA A C 1
ATOM 812 O O . ALA A 1 99 ? 22.970 -4.771 25.807 1.000 25.375 128 ALA A O 1
ATOM 814 N N . LYS A 1 100 ? 21.531 -3.059 25.547 1.000 27.309 129 LYS A N 1
ATOM 815 C CA . LYS A 1 100 ? 20.609 -3.499 26.591 1.000 27.564 129 LYS A CA 1
ATOM 816 C C . LYS A 1 100 ? 19.937 -4.823 26.219 1.000 27.313 129 LYS A C 1
ATOM 817 O O . LYS A 1 100 ? 19.716 -5.657 27.090 1.000 27.614 129 LYS A O 1
ATOM 823 N N . GLY A 1 101 ? 19.652 -5.033 24.926 1.000 24.384 130 GLY A N 1
ATOM 824 C CA . GLY A 1 101 ? 19.056 -6.268 24.434 1.000 24.743 130 GLY A CA 1
ATOM 825 C C . GLY A 1 101 ? 20.040 -7.445 24.448 1.000 24.749 130 GLY A C 1
ATOM 826 O O . GLY A 1 101 ? 19.716 -8.530 24.936 1.000 22.785 130 GLY A O 1
ATOM 827 N N . THR A 1 102 ? 21.258 -7.223 23.943 1.000 25.165 131 THR A N 1
ATOM 828 C CA . THR A 1 102 ? 22.240 -8.293 23.887 1.000 26.354 131 THR A CA 1
ATOM 829 C C . THR A 1 102 ? 22.814 -8.613 25.264 1.000 28.075 131 THR A C 1
ATOM 830 O O . THR A 1 102 ? 23.477 -9.629 25.415 1.000 29.651 131 THR A O 1
ATOM 834 N N . GLU A 1 103 ? 22.602 -7.748 26.256 1.000 30.847 132 GLU A N 1
ATOM 835 C CA . GLU A 1 103 ? 23.080 -8.022 27.600 1.000 34.525 132 GLU A CA 1
ATOM 836 C C . GLU A 1 103 ? 22.249 -9.138 28.227 1.000 30.025 132 GLU A C 1
ATOM 837 O O . GLU A 1 103 ? 22.784 -9.886 29.026 1.000 30.867 132 GLU A O 1
ATOM 843 N N . VAL A 1 104 ? 20.969 -9.270 27.834 1.000 26.403 133 VAL A N 1
ATOM 844 C CA . VAL A 1 104 ? 20.019 -10.105 28.564 1.000 26.310 133 VAL A CA 1
ATOM 845 C C . VAL A 1 104 ? 19.358 -11.154 27.671 1.000 24.709 133 VAL A C 1
ATOM 846 O O . VAL A 1 104 ? 18.585 -11.944 28.189 1.000 23.482 133 VAL A O 1
ATOM 850 N N . CYS A 1 105 ? 19.604 -11.162 26.348 1.000 24.013 134 CYS A N 1
ATOM 851 C CA . CYS A 1 105 ? 18.767 -11.949 25.452 1.000 24.447 134 CYS A CA 1
ATOM 852 C C . CYS A 1 105 ? 18.991 -13.459 25.652 1.000 26.583 134 CYS A C 1
ATOM 853 O O . CYS A 1 105 ? 18.104 -14.265 25.383 1.000 21.795 134 CYS A O 1
ATOM 856 N N . ASN A 1 106 ? 20.173 -13.855 26.147 1.000 26.652 135 ASN A N 1
ATOM 857 C CA . ASN A 1 106 ? 20.446 -15.259 26.426 1.000 29.838 135 ASN A CA 1
ATOM 858 C C . ASN A 1 106 ? 19.467 -15.832 27.463 1.000 29.021 135 ASN A C 1
ATOM 859 O O . ASN A 1 106 ? 19.215 -17.028 27.458 1.000 29.323 135 ASN A O 1
ATOM 864 N N . GLY A 1 107 ? 18.828 -14.992 28.282 1.000 26.683 136 GLY A N 1
ATOM 865 C CA . GLY A 1 107 ? 17.830 -15.467 29.236 1.000 26.455 136 GLY A CA 1
ATOM 866 C C . GLY A 1 107 ? 16.397 -15.600 28.704 1.000 26.117 136 GLY A C 1
ATOM 867 O O . GLY A 1 107 ? 15.515 -15.947 29.478 1.000 29.268 136 GLY A O 1
ATOM 868 N N . TYR A 1 108 ? 16.151 -15.347 27.412 1.000 22.433 137 TYR A N 1
ATOM 869 C CA . TYR A 1 108 ? 14.812 -15.396 26.833 1.000 21.745 137 TYR A CA 1
ATOM 870 C C . TYR A 1 108 ? 14.633 -16.699 26.051 1.000 22.826 137 TYR A C 1
ATOM 871 O O . TYR A 1 108 ? 15.619 -17.370 25.781 1.000 22.549 137 TYR A O 1
ATOM 880 N N . PRO A 1 109 ? 13.389 -17.124 25.712 1.000 23.309 138 PRO A N 1
ATOM 881 C CA . PRO A 1 109 ? 13.168 -18.380 24.996 1.000 26.111 138 PRO A CA 1
ATOM 882 C C . PRO A 1 109 ? 13.512 -18.297 23.510 1.000 24.891 138 PRO A C 1
ATOM 883 O O . PRO A 1 109 ? 12.989 -17.466 22.764 1.000 23.837 138 PRO A O 1
ATOM 887 N N . ALA A 1 110 ? 14.354 -19.241 23.088 1.000 23.734 139 ALA A N 1
ATOM 888 C CA . ALA A 1 110 ? 14.739 -19.351 21.696 1.000 22.854 139 ALA A CA 1
ATOM 889 C C . ALA A 1 110 ? 13.509 -19.729 20.874 1.000 22.540 139 ALA A C 1
ATOM 890 O O . ALA A 1 110 ? 12.651 -20.480 21.332 1.000 24.663 139 ALA A O 1
ATOM 892 N N . GLY A 1 111 ? 13.435 -19.130 19.678 1.000 24.073 140 GLY A N 1
ATOM 893 C CA . GLY A 1 111 ? 12.466 -19.469 18.654 1.000 24.041 140 GLY A CA 1
ATOM 894 C C . GLY A 1 111 ? 11.045 -19.015 18.931 1.000 24.011 140 GLY A C 1
ATOM 895 O O . GLY A 1 111 ? 10.137 -19.505 18.259 1.000 25.952 140 GLY A O 1
ATOM 896 N N . ASP A 1 112 ? 10.834 -18.091 19.874 1.000 24.790 141 ASP A N 1
ATOM 897 C CA . ASP A 1 112 ? 9.473 -17.685 20.249 1.000 24.715 141 ASP A CA 1
ATOM 898 C C . ASP A 1 112 ? 8.855 -16.710 19.240 1.000 25.390 141 ASP A C 1
ATOM 899 O O . ASP A 1 112 ? 8.966 -15.488 19.392 1.000 23.364 141 ASP A O 1
ATOM 904 N N . MET A 1 113 ? 8.095 -17.246 18.270 1.000 25.762 142 MET A N 1
ATOM 905 C CA . MET A 1 113 ? 7.656 -16.466 17.123 1.000 25.978 142 MET A CA 1
ATOM 906 C C . MET A 1 113 ? 6.532 -15.493 17.498 1.000 25.882 142 MET A C 1
ATOM 907 O O . MET A 1 113 ? 6.196 -14.611 16.715 1.000 23.987 142 MET A O 1
ATOM 912 N N . SER A 1 114 ? 5.974 -15.598 18.708 1.000 26.591 143 SER A N 1
ATOM 913 C CA . SER A 1 114 ? 4.920 -14.688 19.136 1.000 28.153 143 SER A CA 1
ATOM 914 C C . SER A 1 114 ? 5.426 -13.246 19.262 1.000 25.617 143 SER A C 1
ATOM 915 O O . SER A 1 114 ? 4.633 -12.308 19.241 1.000 24.395 143 SER A O 1
ATOM 918 N N . VAL A 1 115 ? 6.750 -13.051 19.362 1.000 23.963 144 VAL A N 1
ATOM 919 C CA . VAL A 1 115 ? 7.329 -11.726 19.479 1.000 24.617 144 VAL A CA 1
ATOM 920 C C . VAL A 1 115 ? 7.174 -10.924 18.174 1.000 24.831 144 VAL A C 1
ATOM 921 O O . VAL A 1 115 ? 7.217 -9.688 18.176 1.000 25.448 144 VAL A O 1
ATOM 925 N N . TRP A 1 116 ? 6.901 -11.598 17.058 1.000 22.402 145 TRP A N 1
ATOM 926 C CA . TRP A 1 116 ? 6.630 -10.927 15.791 1.000 23.541 145 TRP A CA 1
ATOM 927 C C . TRP A 1 116 ? 5.140 -10.614 15.622 1.000 26.721 145 TRP A C 1
ATOM 928 O O . TRP A 1 116 ? 4.736 -10.119 14.577 1.000 27.955 145 TRP A O 1
ATOM 939 N N . ASN A 1 117 ? 4.317 -10.920 16.625 1.000 28.667 146 ASN A N 1
ATOM 940 C CA . ASN A 1 117 ? 2.872 -10.743 16.516 1.000 32.829 146 ASN A CA 1
ATOM 941 C C . ASN A 1 117 ? 2.429 -9.810 17.630 1.000 34.127 146 ASN A C 1
ATOM 942 O O . ASN A 1 117 ? 2.178 -10.260 18.747 1.000 38.909 146 ASN A O 1
ATOM 947 N N . TRP A 1 118 ? 2.439 -8.509 17.329 1.000 32.462 147 TRP A N 1
ATOM 948 C CA . TRP A 1 118 ? 2.023 -7.467 18.252 1.000 35.177 147 TRP A CA 1
ATOM 949 C C . TRP A 1 118 ? 1.032 -6.586 17.499 1.000 37.075 147 TRP A C 1
ATOM 950 O O . TRP A 1 118 ? 1.439 -5.751 16.706 1.000 34.549 147 TRP A O 1
ATOM 961 N N . ALA A 1 119 ? -0.263 -6.829 17.707 1.000 46.914 148 ALA A N 1
ATOM 962 C CA . ALA A 1 119 ? -1.306 -6.376 16.793 1.000 53.234 148 ALA A CA 1
ATOM 963 C C . ALA A 1 119 ? -1.745 -4.958 17.149 1.000 53.577 148 ALA A C 1
ATOM 964 O O . ALA A 1 119 ? -2.839 -4.767 17.677 1.000 57.978 148 ALA A O 1
ATOM 966 N N . HIS A 1 120 ? -0.877 -3.982 16.842 1.000 51.881 149 HIS A N 1
ATOM 967 C CA . HIS A 1 120 ? -1.079 -2.577 17.181 1.000 49.610 149 HIS A CA 1
ATOM 968 C C . HIS A 1 120 ? -0.527 -1.657 16.075 1.000 42.887 149 HIS A C 1
ATOM 969 O O . HIS A 1 120 ? 0.034 -2.173 15.072 1.000 29.548 149 HIS A O 1
#

Radius of gyration: 13.26 Å; Cα contacts (8 Å, |Δi|>4): 129; chains: 1; bounding box: 40×22×32 Å

InterPro domains:
  IPR031702 Protein of unknown function DUF5078 [PF16877] (33-147)

Secondary structure (DSSP, 8-state):
--SSSSS-HHHHH----HHHHHHHHHHHSHHHHHHHHHHHHT-GGGHHHHHHHHHHHHHS-HHHHHHHHHTGGG--HHHHH-TTTTHHHHS-HHHHHHHHHHGGGSPTT-GGGG----

Nearest PDB structures (foldseek):
  8dri-assembly2_B  TM=9.998E-01  e=1.604E-16  Mycobacterium tuberculosis H37Rv
  7ref-assembly2_B  TM=9.654E-01  e=1.915E-10  Mycolicibacterium smegmatis

B-factor: mean 31.71, std 14.87, range [15.96, 93.39]

Organism: Mycobacterium tuberculosis (strain ATCC 25618 / H37Rv) (NCBI:txid83332)

Sequence (118 aa):
STEDFPIPRRMIATTCDAEQYLAAVRDTSPVYYQRYMIDFNNHANLQQATINKAHWFFSSLSPAERRDYSEHFYNGDPLTFAWVNHMKIFFNNKGVVAKGTEVCNGYPAGDMSVWNWAH